Protein AF-A0A2W1K8X0-F1 (afdb_monomer_lite)

Foldseek 3Di:
DVVVVCLVVVLVVLVVVLVVLLVVCLVVLQDDCVVPDPPPVDPCVLLLCLLQSLLVNLLSVLLSCLSVDPDPPCSLVVSVVSLVVQLVSQVVSLVCNCVVDPPHDRDVSSSVSSNNSSVVSSVVCVVCSVVSSCVSVVD

Secondary structure (DSSP, 8-state):
-HHHHHHHHHHHHHHHHHHHHHHHHHHHHHS-HHHHS-----TTHHHHHHHHHHHHHHHHHHHHHHHH----TTHHHHHHHHHHHHHHHHHHHHHHHHHH-SS----HHHHHHHHHHHHHHHHHHHHHHHHHHHHHH--

Structure (mmCIF, N/CA/C/O backbone):
data_AF-A0A2W1K8X0-F1
#
_entry.id   AF-A0A2W1K8X0-F1
#
loop_
_atom_site.group_PDB
_atom_site.id
_atom_site.type_symbol
_atom_site.label_atom_id
_atom_site.label_alt_id
_atom_site.label_comp_id
_atom_site.label_asym_id
_atom_site.label_entity_id
_atom_site.label_seq_id
_atom_site.pdbx_PDB_ins_code
_atom_site.Cartn_x
_atom_site.Cartn_y
_atom_site.Cartn_z
_atom_site.occupancy
_atom_site.B_iso_or_equiv
_atom_site.auth_seq_id
_atom_site.auth_comp_id
_atom_site.auth_asym_id
_atom_site.auth_atom_id
_atom_site.pdbx_PDB_model_num
ATOM 1 N N . MET A 1 1 ? -33.458 -1.224 12.262 1.00 59.50 1 MET A N 1
ATOM 2 C CA . MET A 1 1 ? -33.169 -1.963 11.005 1.00 59.50 1 MET A CA 1
ATOM 3 C C . MET A 1 1 ? -32.086 -1.314 10.139 1.00 59.50 1 MET A C 1
ATOM 5 O O . MET A 1 1 ? -31.170 -2.019 9.744 1.00 59.50 1 MET A O 1
ATOM 9 N N . ARG A 1 2 ? -32.116 0.004 9.877 1.00 61.66 2 ARG A N 1
ATOM 10 C CA . ARG A 1 2 ? -31.120 0.683 9.015 1.00 61.66 2 ARG A CA 1
ATOM 11 C C . ARG A 1 2 ? -29.657 0.564 9.499 1.00 61.66 2 ARG A C 1
ATOM 13 O O . ARG A 1 2 ? -28.781 0.365 8.666 1.00 61.66 2 ARG A O 1
ATOM 20 N N . GLN A 1 3 ? -29.403 0.615 10.814 1.00 63.78 3 GLN A N 1
ATOM 21 C CA . GLN A 1 3 ? -28.064 0.407 11.404 1.00 63.78 3 GLN A CA 1
ATOM 22 C C . GLN A 1 3 ? -27.531 -1.017 11.169 1.00 63.78 3 GLN A C 1
ATOM 24 O O . GLN A 1 3 ? -26.410 -1.200 10.714 1.00 63.78 3 GLN A O 1
ATOM 29 N N . LEU A 1 4 ? -28.370 -2.033 11.409 1.00 62.03 4 LEU A N 1
ATOM 30 C CA . LEU A 1 4 ? -28.029 -3.447 11.196 1.00 62.03 4 LEU A CA 1
ATOM 31 C C . LEU A 1 4 ? -27.647 -3.725 9.738 1.00 62.03 4 LEU A C 1
ATOM 33 O O . LEU A 1 4 ? -26.652 -4.390 9.475 1.00 62.03 4 LEU A O 1
ATOM 37 N N . ILE A 1 5 ? -28.403 -3.163 8.792 1.00 62.12 5 ILE A N 1
ATOM 38 C CA . ILE A 1 5 ? -28.125 -3.281 7.357 1.00 62.12 5 ILE A CA 1
ATOM 39 C C . ILE A 1 5 ? -26.761 -2.651 7.022 1.00 62.12 5 ILE A C 1
ATOM 41 O O . ILE A 1 5 ? -25.938 -3.298 6.379 1.00 62.12 5 ILE A O 1
ATOM 45 N N . LYS A 1 6 ? -26.469 -1.439 7.516 1.00 60.78 6 LYS A N 1
ATOM 46 C CA . LYS A 1 6 ? -25.165 -0.777 7.314 1.00 60.78 6 LYS A CA 1
ATOM 47 C C . LYS A 1 6 ? -23.996 -1.586 7.882 1.00 60.78 6 LYS A C 1
ATOM 49 O O . LYS A 1 6 ? -23.001 -1.769 7.182 1.00 60.78 6 LYS A O 1
ATOM 54 N N . ASN A 1 7 ? -24.147 -2.126 9.088 1.00 66.69 7 ASN A N 1
ATOM 55 C CA . ASN A 1 7 ? -23.091 -2.882 9.768 1.00 66.69 7 ASN A CA 1
ATOM 56 C C . ASN A 1 7 ? -22.806 -4.233 9.096 1.00 66.69 7 ASN A C 1
ATOM 58 O O . ASN A 1 7 ? -21.695 -4.743 9.193 1.00 66.69 7 ASN A O 1
ATOM 62 N N . LEU A 1 8 ? -23.775 -4.788 8.362 1.00 65.00 8 LEU A N 1
ATOM 63 C CA . LEU A 1 8 ? -23.601 -6.006 7.565 1.00 65.00 8 LEU A CA 1
ATOM 64 C C . LEU A 1 8 ? -23.067 -5.738 6.149 1.00 65.00 8 LEU A C 1
ATOM 66 O O . LEU A 1 8 ? -22.398 -6.598 5.574 1.00 65.00 8 LEU A O 1
ATOM 70 N N . LEU A 1 9 ? -23.364 -4.570 5.571 1.00 71.19 9 LEU A N 1
ATOM 71 C CA . LEU A 1 9 ? -22.942 -4.197 4.217 1.00 71.19 9 LEU A CA 1
ATOM 72 C C . LEU A 1 9 ? -21.528 -3.619 4.177 1.00 71.19 9 LEU A C 1
ATOM 74 O O . LEU A 1 9 ? -20.755 -4.016 3.313 1.00 71.19 9 LEU A O 1
ATOM 78 N N . ALA A 1 10 ? -21.159 -2.740 5.112 1.00 74.81 10 ALA A N 1
ATOM 79 C CA . ALA A 1 10 ? -19.853 -2.077 5.101 1.00 74.81 10 ALA A CA 1
ATOM 80 C C . ALA A 1 10 ? -18.651 -3.050 5.052 1.00 74.81 10 ALA A C 1
ATOM 82 O O . ALA A 1 10 ? -17.763 -2.837 4.221 1.00 74.81 10 ALA A O 1
ATOM 83 N N . PRO A 1 11 ? -18.620 -4.152 5.831 1.00 79.69 11 PRO A N 1
ATOM 84 C CA . PRO A 1 11 ? -17.520 -5.109 5.754 1.00 79.69 11 PRO A CA 1
ATOM 85 C C . PRO A 1 11 ? -17.447 -5.842 4.406 1.00 79.69 11 PRO A C 1
ATOM 87 O O . PRO A 1 11 ? -16.352 -6.093 3.900 1.00 79.69 11 PRO A O 1
ATOM 90 N N . LYS A 1 12 ? -18.603 -6.144 3.794 1.00 84.44 12 LYS A N 1
ATOM 91 C CA . LYS A 1 12 ? -18.682 -6.774 2.466 1.00 84.44 12 LYS A CA 1
ATOM 92 C C . LYS A 1 12 ? -18.227 -5.818 1.368 1.00 84.44 12 LYS A C 1
ATOM 94 O O . LYS A 1 12 ? -17.443 -6.210 0.511 1.00 84.44 12 LYS A O 1
ATOM 99 N N . THR A 1 13 ? -18.672 -4.564 1.413 1.00 87.81 13 THR A N 1
ATOM 100 C CA . THR A 1 13 ? -18.294 -3.536 0.436 1.00 87.81 13 THR A CA 1
ATOM 101 C C . THR A 1 13 ? -16.788 -3.297 0.441 1.00 87.81 13 THR A C 1
ATOM 103 O O . THR A 1 13 ? -16.175 -3.252 -0.620 1.00 87.81 13 THR A O 1
ATOM 106 N N . ILE A 1 14 ? -16.170 -3.191 1.620 1.00 89.38 14 ILE A N 1
ATOM 107 C CA . ILE A 1 14 ? -14.727 -2.940 1.731 1.00 89.38 14 ILE A CA 1
ATOM 108 C C . ILE A 1 14 ? -13.910 -4.143 1.246 1.00 89.38 14 ILE A C 1
ATOM 110 O O . ILE A 1 14 ? -12.905 -3.949 0.568 1.00 89.38 14 ILE A O 1
ATOM 114 N N . LEU A 1 15 ? -14.368 -5.373 1.507 1.00 92.75 15 LEU A N 1
ATOM 115 C CA . LEU A 1 15 ? -13.735 -6.569 0.950 1.00 92.75 15 LEU A CA 1
ATOM 116 C C . LEU A 1 15 ? -13.790 -6.578 -0.586 1.00 92.75 15 LEU A C 1
ATOM 118 O O . LEU A 1 15 ? -12.778 -6.842 -1.231 1.00 92.75 15 LEU A O 1
ATOM 122 N N . VAL A 1 16 ? -14.948 -6.261 -1.176 1.00 94.56 16 VAL A N 1
ATOM 123 C CA . VAL A 1 16 ? -15.086 -6.151 -2.638 1.00 94.56 16 VAL A CA 1
ATOM 124 C C . VAL A 1 16 ? -14.145 -5.077 -3.180 1.00 94.56 16 VAL A C 1
ATOM 126 O O . VAL A 1 16 ? -13.429 -5.336 -4.143 1.00 94.56 16 VAL A O 1
ATOM 129 N N . LEU A 1 17 ? -14.073 -3.913 -2.529 1.00 95.12 17 LEU A N 1
ATOM 130 C CA . LEU A 1 17 ? -13.137 -2.853 -2.905 1.00 95.12 17 LEU A CA 1
ATOM 131 C C . LEU A 1 17 ? -11.683 -3.338 -2.867 1.00 95.12 17 LEU A C 1
ATOM 133 O O . LEU A 1 17 ? -10.973 -3.147 -3.848 1.00 95.12 17 LEU A O 1
ATOM 137 N N . ALA A 1 18 ? -11.253 -4.023 -1.804 1.00 96.12 18 ALA A N 1
ATOM 138 C CA . ALA A 1 18 ? -9.895 -4.558 -1.702 1.00 96.12 18 ALA A CA 1
ATOM 139 C C . ALA A 1 18 ? -9.569 -5.532 -2.848 1.00 96.12 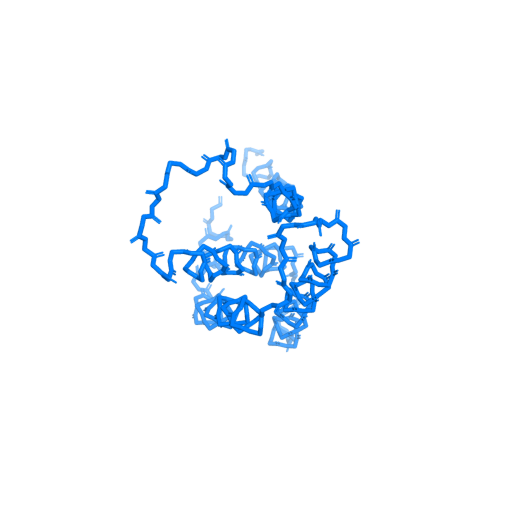18 ALA A C 1
ATOM 141 O O . ALA A 1 18 ? -8.532 -5.392 -3.492 1.00 96.12 18 ALA A O 1
ATOM 142 N N . ILE A 1 19 ? -10.482 -6.458 -3.162 1.00 97.25 19 ILE A N 1
ATOM 143 C CA . ILE A 1 19 ? -10.312 -7.421 -4.260 1.00 97.25 19 ILE A CA 1
ATOM 144 C C . ILE A 1 19 ? -10.245 -6.702 -5.611 1.00 97.25 19 ILE A C 1
ATOM 146 O O . ILE A 1 19 ? -9.333 -6.949 -6.398 1.00 97.25 19 ILE A O 1
ATOM 150 N N . THR A 1 20 ? -11.187 -5.794 -5.881 1.00 97.38 20 THR A N 1
ATOM 151 C CA . THR A 1 20 ? -11.202 -5.031 -7.141 1.00 97.38 20 THR A CA 1
ATOM 152 C C . THR A 1 20 ? -9.946 -4.181 -7.303 1.00 97.38 20 THR A C 1
ATOM 154 O O . THR A 1 20 ? -9.406 -4.106 -8.401 1.00 97.38 20 THR A O 1
ATOM 157 N N . TYR A 1 21 ? -9.430 -3.611 -6.214 1.00 97.75 21 TYR A N 1
ATOM 158 C CA . TYR A 1 21 ? -8.195 -2.839 -6.217 1.00 97.75 21 TYR A CA 1
ATOM 159 C C . TYR A 1 21 ? -6.972 -3.718 -6.506 1.00 97.75 21 TYR A C 1
ATOM 161 O O . TYR A 1 21 ? -6.129 -3.347 -7.318 1.00 97.75 21 TYR A O 1
ATOM 169 N N . SER A 1 22 ? -6.895 -4.915 -5.912 1.00 97.88 22 SER A N 1
ATOM 170 C CA . SER A 1 22 ? -5.841 -5.887 -6.231 1.00 97.88 22 SER A CA 1
ATOM 171 C C . SER A 1 22 ? -5.866 -6.286 -7.708 1.00 97.88 22 SER A C 1
ATOM 173 O O . SER A 1 22 ? -4.822 -6.288 -8.354 1.00 97.88 22 SER A O 1
ATOM 175 N N . LEU A 1 23 ? -7.049 -6.561 -8.268 1.00 97.69 23 LEU A N 1
ATOM 176 C CA . LEU A 1 23 ? -7.202 -6.872 -9.694 1.00 97.69 23 LEU A CA 1
ATOM 177 C C . LEU A 1 23 ? -6.814 -5.687 -10.586 1.00 97.69 23 LEU A C 1
ATOM 179 O O . LEU A 1 23 ? -6.136 -5.877 -11.593 1.00 97.69 23 LEU A O 1
ATOM 183 N N . ALA A 1 24 ? -7.203 -4.469 -10.202 1.00 96.25 24 ALA A N 1
ATOM 184 C CA . ALA A 1 24 ? -6.826 -3.258 -10.919 1.00 96.25 24 ALA A CA 1
ATOM 185 C C . ALA A 1 24 ? -5.304 -3.076 -10.952 1.00 96.25 24 ALA A C 1
ATOM 187 O O . ALA A 1 24 ? -4.773 -2.764 -12.013 1.00 96.25 24 ALA A O 1
ATOM 188 N N . ILE A 1 25 ? -4.596 -3.335 -9.844 1.00 96.50 25 ILE A N 1
ATOM 189 C CA . ILE A 1 25 ? -3.126 -3.313 -9.826 1.00 96.50 25 ILE A CA 1
ATOM 190 C C . ILE A 1 25 ? -2.558 -4.326 -10.820 1.00 96.50 25 ILE A C 1
ATOM 192 O O . ILE A 1 25 ? -1.726 -3.942 -11.629 1.00 96.50 25 ILE A O 1
ATOM 196 N N . VAL A 1 26 ? -3.030 -5.579 -10.828 1.00 96.12 26 VAL A N 1
ATOM 197 C CA . VAL A 1 26 ? -2.536 -6.587 -11.789 1.00 96.12 26 VAL A CA 1
ATOM 198 C C . VAL A 1 26 ? -2.685 -6.097 -13.228 1.00 96.12 26 VAL A C 1
ATOM 200 O O . VAL A 1 26 ? -1.728 -6.141 -13.998 1.00 96.12 26 VAL A O 1
ATOM 203 N N . VAL A 1 27 ? -3.876 -5.611 -13.590 1.00 94.12 27 VAL A N 1
ATOM 204 C CA . VAL A 1 27 ? -4.151 -5.131 -14.949 1.00 94.12 27 VAL A CA 1
ATOM 205 C C . VAL A 1 27 ? -3.265 -3.931 -15.283 1.00 94.12 27 VAL A C 1
ATOM 207 O O . VAL A 1 27 ? -2.564 -3.957 -16.289 1.00 94.12 27 VAL A O 1
ATOM 210 N N . LEU A 1 28 ? -3.250 -2.900 -14.437 1.00 91.88 28 LEU A N 1
ATOM 211 C CA . LEU A 1 28 ? -2.499 -1.667 -14.689 1.00 91.88 28 LEU A CA 1
ATOM 212 C C . LEU A 1 28 ? -0.983 -1.895 -14.730 1.00 91.88 28 LEU A C 1
ATOM 214 O O . LEU A 1 28 ? -0.299 -1.257 -15.525 1.00 91.88 28 LEU A O 1
ATOM 218 N N . SER A 1 29 ? -0.463 -2.823 -13.927 1.00 90.69 29 SER A N 1
ATOM 219 C CA . SER A 1 29 ? 0.950 -3.202 -13.937 1.00 90.69 29 SER A CA 1
ATOM 220 C C . SER A 1 29 ? 1.355 -3.916 -15.229 1.00 90.69 29 SER A C 1
ATOM 222 O O . SER A 1 29 ? 2.485 -3.748 -15.688 1.00 90.69 29 SER A O 1
ATOM 224 N N . LEU A 1 30 ? 0.454 -4.694 -15.836 1.00 90.81 30 LEU A N 1
ATOM 225 C CA . LEU A 1 30 ? 0.754 -5.456 -17.048 1.00 90.81 30 LEU A CA 1
ATOM 226 C C . LEU A 1 30 ? 0.537 -4.664 -18.338 1.00 90.81 30 LEU A C 1
ATOM 228 O O . LEU A 1 30 ? 1.169 -4.998 -19.334 1.00 90.81 30 LEU A O 1
ATOM 232 N N . VAL A 1 31 ? -0.307 -3.629 -18.362 1.00 88.94 31 VAL A N 1
ATOM 233 C CA . VAL A 1 31 ? -0.526 -2.838 -19.587 1.00 88.94 31 VAL A CA 1
ATOM 234 C C . VAL A 1 31 ? 0.687 -1.960 -19.917 1.00 88.94 31 VAL A C 1
ATOM 236 O O . VAL A 1 31 ? 1.444 -1.533 -19.045 1.00 88.94 31 VAL A O 1
ATOM 239 N N . ASN A 1 32 ? 0.893 -1.694 -21.210 1.00 82.00 32 ASN A N 1
ATOM 240 C CA . ASN A 1 32 ? 1.980 -0.855 -21.687 1.00 82.00 32 ASN A CA 1
ATOM 241 C C . ASN A 1 32 ? 1.767 0.611 -21.261 1.00 82.00 32 ASN A C 1
ATOM 243 O O . ASN A 1 32 ? 0.811 1.245 -21.722 1.00 82.00 32 ASN A O 1
ATOM 247 N N . PRO A 1 33 ? 2.662 1.188 -20.438 1.00 70.62 33 PRO A N 1
ATOM 248 C CA . PRO A 1 33 ? 2.510 2.560 -19.962 1.00 70.62 33 PRO A CA 1
ATOM 249 C C . PRO A 1 33 ? 2.528 3.588 -21.103 1.00 70.62 33 PRO A C 1
ATOM 251 O O . PRO A 1 33 ? 1.838 4.601 -21.004 1.00 70.62 33 PRO A O 1
ATOM 254 N N . ASN A 1 34 ? 3.197 3.298 -22.229 1.00 68.50 34 ASN A N 1
ATOM 255 C CA . ASN A 1 34 ? 3.234 4.186 -23.400 1.00 68.50 34 ASN A CA 1
ATOM 256 C C . ASN A 1 34 ? 1.869 4.349 -24.090 1.00 68.50 34 ASN A C 1
ATOM 258 O O . ASN A 1 34 ? 1.707 5.256 -24.902 1.00 68.50 34 ASN A O 1
ATOM 262 N N . GLN A 1 35 ? 0.901 3.474 -23.802 1.00 67.62 35 GLN A N 1
ATOM 263 C CA . GLN A 1 35 ? -0.456 3.552 -24.353 1.00 67.62 35 GLN A CA 1
ATOM 264 C C . GLN A 1 35 ? -1.436 4.293 -23.433 1.00 67.62 35 GLN A C 1
ATOM 266 O O . GLN A 1 35 ? -2.502 4.694 -23.892 1.00 67.62 35 GLN A O 1
ATOM 271 N N . ILE A 1 36 ? -1.099 4.467 -22.151 1.00 63.69 36 ILE A N 1
ATOM 272 C CA . ILE A 1 36 ? -2.019 4.994 -21.128 1.00 63.69 36 ILE A CA 1
ATOM 273 C C . ILE A 1 36 ? -1.564 6.360 -20.607 1.00 63.69 36 ILE A C 1
ATOM 275 O O . ILE A 1 36 ? -2.391 7.230 -20.336 1.00 63.69 36 ILE A O 1
ATOM 279 N N . VAL A 1 37 ? -0.258 6.559 -20.436 1.00 55.94 37 VAL A N 1
ATOM 280 C CA . VAL A 1 37 ? 0.280 7.715 -19.722 1.00 55.94 37 VAL A CA 1
ATOM 281 C C . VAL A 1 37 ? 0.713 8.765 -20.744 1.00 55.94 37 VAL A C 1
ATOM 283 O O . VAL A 1 37 ? 1.679 8.566 -21.478 1.00 55.94 37 VAL A O 1
ATOM 286 N N . LEU A 1 38 ? 0.001 9.902 -20.789 1.00 52.62 38 LEU A N 1
ATOM 287 C CA . LEU A 1 38 ? 0.535 11.170 -21.311 1.00 52.62 38 LEU A CA 1
ATOM 288 C C . LEU A 1 38 ? 1.946 11.306 -20.747 1.00 52.62 38 LEU A C 1
ATOM 290 O O . LEU A 1 38 ? 2.043 11.378 -19.527 1.00 52.62 38 LEU A O 1
ATOM 294 N N . LYS A 1 39 ? 2.989 11.261 -21.594 1.00 51.41 39 LYS A N 1
ATOM 295 C CA . LYS A 1 39 ? 4.412 11.258 -21.203 1.00 51.41 39 LYS A CA 1
ATOM 296 C C . LYS A 1 39 ? 4.669 12.259 -20.072 1.00 51.41 39 LYS A C 1
ATOM 298 O O . LYS A 1 39 ? 4.955 13.427 -20.309 1.00 51.41 39 LYS A O 1
ATOM 303 N N . LEU A 1 40 ? 4.541 11.799 -18.834 1.00 54.00 40 LEU A N 1
ATOM 304 C CA . LEU A 1 40 ? 4.968 12.527 -17.661 1.00 54.00 40 LEU A CA 1
ATOM 305 C C . LEU A 1 40 ? 6.469 12.308 -17.658 1.00 54.00 40 LEU A C 1
ATOM 307 O O . LEU A 1 40 ? 6.939 11.241 -17.274 1.00 54.00 40 LEU A O 1
ATOM 311 N N . GLU A 1 41 ? 7.210 13.286 -18.173 1.00 53.31 41 GLU A N 1
ATOM 312 C CA . GLU A 1 41 ? 8.676 13.294 -18.234 1.00 53.31 41 GLU A CA 1
ATOM 313 C C . GLU A 1 41 ? 9.294 13.463 -16.831 1.00 53.31 41 GLU A C 1
ATOM 315 O O . GLU A 1 41 ? 10.130 14.325 -16.582 1.00 53.31 41 GLU A O 1
ATOM 320 N N . PHE A 1 42 ? 8.850 12.654 -15.870 1.00 57.09 42 PHE A N 1
ATOM 321 C CA . PHE A 1 42 ? 9.382 12.595 -14.518 1.00 57.09 42 PHE A CA 1
ATOM 322 C C . PHE A 1 42 ? 10.047 11.238 -14.311 1.00 57.09 42 PHE A C 1
ATOM 324 O O . PHE A 1 42 ? 9.367 10.223 -14.177 1.00 57.09 42 PHE A O 1
ATOM 331 N N . ASN A 1 43 ? 11.377 11.237 -14.184 1.00 64.94 43 ASN A N 1
ATOM 332 C CA . ASN A 1 43 ? 12.194 10.034 -13.951 1.00 64.94 43 ASN A CA 1
ATOM 333 C C . ASN A 1 43 ? 11.799 9.208 -12.706 1.00 64.94 43 ASN A C 1
ATOM 335 O O . ASN A 1 43 ? 12.257 8.082 -12.559 1.00 64.94 43 ASN A O 1
ATOM 339 N N . TYR A 1 44 ? 10.950 9.735 -11.815 1.00 77.38 44 TYR A N 1
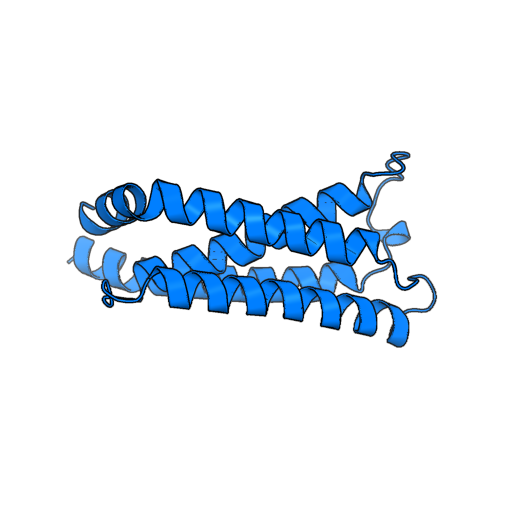ATOM 340 C CA . TYR A 1 44 ? 10.521 9.071 -10.575 1.00 77.38 44 TYR A CA 1
ATOM 341 C C . TYR A 1 44 ? 9.003 8.863 -10.467 1.00 77.38 44 TYR A C 1
ATOM 343 O O . TYR A 1 44 ? 8.530 8.356 -9.449 1.00 77.38 44 TYR A O 1
ATOM 351 N N . ALA A 1 45 ? 8.223 9.256 -11.482 1.00 83.50 45 ALA A N 1
ATOM 352 C CA . ALA A 1 45 ? 6.762 9.166 -11.424 1.00 83.50 45 ALA A CA 1
ATOM 353 C C . ALA A 1 45 ? 6.276 7.714 -11.289 1.00 83.50 45 ALA A C 1
ATOM 355 O O . ALA A 1 45 ? 5.385 7.445 -10.490 1.00 83.50 45 ALA A O 1
ATOM 356 N N . ASP A 1 46 ? 6.908 6.781 -12.004 1.00 84.88 46 ASP A N 1
ATOM 357 C CA . ASP A 1 46 ? 6.610 5.346 -11.927 1.00 84.88 46 ASP A CA 1
ATOM 358 C C . ASP A 1 46 ? 6.793 4.819 -10.490 1.00 84.88 46 ASP A C 1
ATOM 360 O O . ASP A 1 46 ? 5.870 4.252 -9.910 1.00 84.88 46 ASP A O 1
ATOM 364 N N . LYS A 1 47 ? 7.906 5.168 -9.827 1.00 90.62 47 LYS A N 1
ATOM 365 C CA . LYS A 1 47 ? 8.168 4.769 -8.430 1.00 90.62 47 LYS A CA 1
ATOM 366 C C . LYS A 1 47 ? 7.144 5.339 -7.452 1.00 90.62 47 LYS A C 1
ATOM 368 O O . LYS A 1 47 ? 6.748 4.670 -6.499 1.00 90.62 47 LYS A O 1
ATOM 373 N N . LEU A 1 48 ? 6.691 6.572 -7.680 1.00 92.38 48 LEU A N 1
ATOM 374 C CA . LEU A 1 48 ? 5.638 7.175 -6.865 1.00 92.38 48 LEU A CA 1
ATOM 375 C C . LEU A 1 48 ? 4.294 6.457 -7.061 1.00 92.38 48 LEU A C 1
ATOM 377 O O . LEU A 1 48 ? 3.581 6.239 -6.081 1.00 92.38 48 LEU A O 1
ATOM 381 N N . LEU A 1 49 ? 3.962 6.053 -8.292 1.00 92.44 49 LEU A N 1
ATOM 382 C CA . LEU A 1 49 ? 2.762 5.260 -8.574 1.00 92.44 49 LEU A CA 1
ATOM 383 C C . LEU A 1 49 ? 2.815 3.906 -7.863 1.00 92.44 49 LEU A C 1
ATOM 385 O O . LEU A 1 49 ? 1.839 3.537 -7.215 1.00 92.44 49 LEU A O 1
ATOM 389 N N . HIS A 1 50 ? 3.958 3.218 -7.904 1.00 95.00 50 HIS A N 1
ATOM 390 C CA . HIS A 1 50 ? 4.199 1.981 -7.159 1.00 95.00 50 HIS A CA 1
ATOM 391 C C . HIS A 1 50 ? 4.007 2.177 -5.644 1.00 95.00 50 HIS A C 1
ATOM 393 O O . HIS A 1 50 ? 3.240 1.454 -5.002 1.00 95.00 50 HIS A O 1
ATOM 399 N N . LEU A 1 51 ? 4.602 3.225 -5.068 1.00 97.12 51 LEU A N 1
ATOM 400 C CA . LEU A 1 51 ? 4.431 3.555 -3.651 1.00 97.12 51 LEU A CA 1
ATOM 401 C C . LEU A 1 51 ? 2.958 3.793 -3.285 1.00 97.12 51 LEU A C 1
ATOM 403 O O . LEU A 1 51 ? 2.467 3.227 -2.306 1.00 97.12 51 LEU A O 1
ATOM 407 N N . ILE A 1 52 ? 2.240 4.609 -4.063 1.00 96.81 52 ILE A N 1
ATOM 408 C CA . ILE A 1 52 ? 0.828 4.934 -3.810 1.00 96.81 52 ILE A CA 1
ATOM 409 C C . ILE A 1 52 ? -0.057 3.694 -3.978 1.00 96.81 52 ILE A C 1
ATOM 411 O O . ILE A 1 52 ? -0.938 3.460 -3.148 1.00 96.81 52 ILE A O 1
ATOM 415 N N . ALA A 1 53 ? 0.188 2.887 -5.012 1.00 96.94 53 ALA A N 1
ATOM 416 C CA . ALA A 1 53 ? -0.565 1.670 -5.285 1.00 96.94 53 ALA A CA 1
ATOM 417 C C . ALA A 1 53 ? -0.453 0.678 -4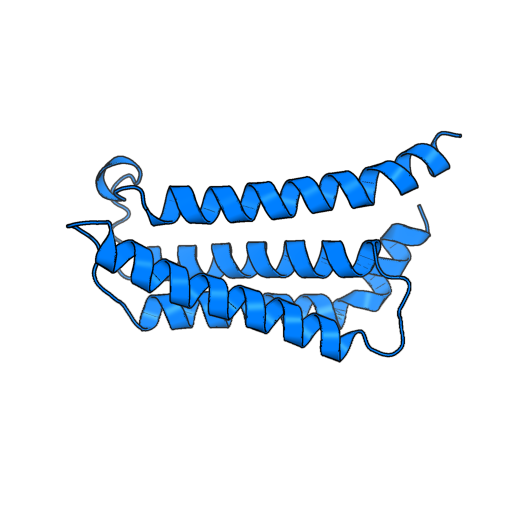.121 1.00 96.94 53 ALA A C 1
ATOM 419 O O . ALA A 1 53 ? -1.466 0.196 -3.613 1.00 96.94 53 ALA A O 1
ATOM 420 N N . TYR A 1 54 ? 0.758 0.418 -3.627 1.00 98.19 54 TYR A N 1
ATOM 421 C CA . TYR A 1 54 ? 0.953 -0.537 -2.533 1.00 98.19 54 TYR A CA 1
ATOM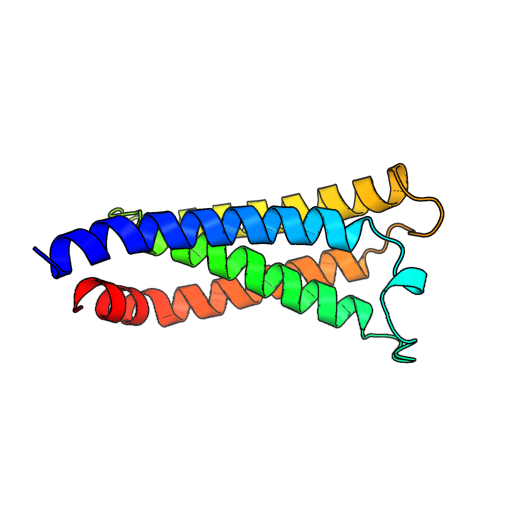 422 C C . TYR A 1 54 ? 0.587 0.029 -1.163 1.00 98.19 54 TYR A C 1
ATOM 424 O O . TYR A 1 54 ? 0.149 -0.729 -0.293 1.00 98.19 54 TYR A O 1
ATOM 432 N N . PHE A 1 55 ? 0.672 1.350 -0.977 1.00 98.62 55 PHE A N 1
ATOM 433 C CA . PHE A 1 55 ? 0.059 2.011 0.170 1.00 98.62 55 PHE A CA 1
ATOM 434 C C . PHE A 1 55 ? -1.453 1.766 0.185 1.00 98.62 55 PHE A C 1
ATOM 436 O O . PHE A 1 55 ? -1.975 1.247 1.169 1.00 98.62 55 PHE A O 1
ATOM 443 N N . GLY A 1 56 ? -2.153 2.063 -0.915 1.00 98.00 56 GLY A N 1
ATOM 444 C CA . GLY A 1 56 ? -3.597 1.859 -1.035 1.00 98.00 56 GLY A CA 1
ATOM 445 C C . GLY A 1 56 ? -4.007 0.394 -0.875 1.00 98.00 56 GLY A C 1
ATOM 446 O O . GLY A 1 56 ? -4.924 0.092 -0.109 1.00 98.00 56 GLY A O 1
ATOM 447 N N . LEU A 1 57 ? -3.286 -0.521 -1.528 1.00 98.38 57 LEU A N 1
ATOM 448 C CA . LEU A 1 57 ? -3.523 -1.963 -1.455 1.00 98.38 57 LEU A CA 1
ATOM 449 C C . LEU A 1 57 ? -3.452 -2.457 -0.012 1.00 98.38 57 LEU A C 1
ATOM 451 O O . LEU A 1 57 ? -4.410 -3.047 0.494 1.00 98.38 57 LEU A O 1
ATOM 455 N N . ASN A 1 58 ? -2.325 -2.205 0.659 1.00 98.44 58 ASN A N 1
ATOM 456 C CA . ASN A 1 58 ? -2.123 -2.704 2.010 1.00 98.44 58 ASN A CA 1
ATOM 457 C C . ASN A 1 58 ? -3.097 -2.030 2.989 1.00 98.44 58 ASN A C 1
ATOM 459 O O . ASN A 1 58 ? -3.663 -2.694 3.855 1.00 98.44 58 ASN A O 1
ATOM 463 N N . LEU A 1 59 ? -3.377 -0.732 2.810 1.00 97.56 59 LEU A N 1
ATOM 464 C CA . LEU A 1 59 ? -4.357 0.001 3.611 1.00 97.56 59 LEU A CA 1
ATOM 465 C C . LEU A 1 59 ? -5.750 -0.642 3.533 1.00 97.56 59 LEU A C 1
ATOM 467 O O . LEU A 1 59 ? -6.359 -0.909 4.571 1.00 97.56 59 LEU A O 1
ATOM 471 N N . LEU A 1 60 ? -6.242 -0.941 2.326 1.00 96.44 60 LEU A N 1
ATOM 472 C CA . LEU A 1 60 ? -7.552 -1.567 2.122 1.00 96.44 60 LEU A CA 1
ATOM 473 C C . LEU A 1 60 ? -7.639 -2.941 2.791 1.00 96.44 60 LEU A C 1
ATOM 475 O O . LEU A 1 60 ? -8.626 -3.233 3.473 1.00 96.44 60 LEU A O 1
ATOM 479 N N . TRP A 1 61 ? -6.606 -3.773 2.660 1.00 97.50 61 TRP A N 1
ATOM 480 C CA . TRP A 1 61 ? -6.575 -5.089 3.300 1.00 97.50 61 TRP A CA 1
ATOM 481 C C . TRP A 1 61 ? -6.510 -5.003 4.830 1.00 97.50 61 TRP A C 1
ATOM 483 O O . TRP A 1 61 ? -7.221 -5.738 5.523 1.00 97.50 61 TRP A O 1
ATOM 493 N N . LEU A 1 62 ? -5.736 -4.063 5.379 1.00 95.50 62 LEU A N 1
ATOM 494 C CA . LEU A 1 62 ? -5.674 -3.821 6.822 1.00 95.50 62 LEU A CA 1
ATOM 495 C C . LEU A 1 62 ? -7.016 -3.328 7.379 1.00 95.50 62 LEU A C 1
ATOM 497 O O . LEU A 1 62 ? -7.450 -3.807 8.429 1.00 95.50 62 LEU A O 1
ATOM 501 N N . ILE A 1 63 ? -7.707 -2.421 6.677 1.00 92.62 63 ILE A N 1
ATOM 502 C CA . ILE A 1 63 ? -9.056 -1.962 7.049 1.00 92.62 63 ILE A CA 1
ATOM 503 C C . ILE A 1 63 ? -10.050 -3.128 6.977 1.00 92.62 63 ILE A C 1
ATOM 505 O O . ILE A 1 63 ? -10.813 -3.341 7.920 1.00 92.62 63 ILE A O 1
ATOM 509 N N . THR A 1 64 ? -10.003 -3.922 5.904 1.00 92.19 64 THR A N 1
ATOM 510 C CA . THR A 1 64 ? -10.852 -5.112 5.729 1.00 92.19 64 THR A CA 1
ATOM 511 C C . THR A 1 64 ? -10.720 -6.059 6.918 1.00 92.19 64 THR A C 1
ATOM 513 O O . THR A 1 64 ? -11.723 -6.500 7.483 1.00 92.19 64 THR A O 1
ATOM 516 N N . PHE A 1 65 ? -9.488 -6.342 7.348 1.00 92.06 65 PHE A N 1
ATOM 517 C CA . PHE A 1 65 ? -9.242 -7.163 8.529 1.00 92.06 65 PHE A CA 1
ATOM 518 C C . PHE A 1 65 ? -9.746 -6.495 9.813 1.00 92.06 65 PHE A C 1
ATOM 520 O O . PHE A 1 65 ? -10.363 -7.152 10.652 1.00 92.06 65 PHE A O 1
ATOM 527 N N . LEU A 1 66 ? -9.501 -5.194 9.987 1.00 89.75 66 LEU A N 1
ATOM 528 C CA . LEU A 1 66 ? -9.878 -4.462 11.195 1.00 89.75 66 LEU A CA 1
ATOM 529 C C . LEU A 1 66 ? -11.393 -4.483 11.440 1.00 89.75 66 LEU A C 1
ATOM 531 O O . LEU A 1 66 ? -11.818 -4.584 12.591 1.00 89.75 66 LEU A O 1
ATOM 535 N N . ILE A 1 67 ? -12.186 -4.417 10.371 1.00 85.75 67 ILE A N 1
ATOM 536 C CA . ILE A 1 67 ? -13.651 -4.413 10.428 1.00 85.75 67 ILE A CA 1
ATOM 537 C C . ILE A 1 67 ? -14.204 -5.823 10.631 1.00 85.75 67 ILE A C 1
ATOM 539 O O . ILE A 1 67 ? -15.101 -6.017 11.445 1.00 85.75 67 ILE A O 1
ATOM 543 N N . ASN A 1 68 ? -13.663 -6.813 9.917 1.00 82.00 68 ASN A N 1
ATOM 544 C CA . ASN A 1 68 ? -14.176 -8.184 9.957 1.00 82.00 68 ASN A CA 1
ATOM 545 C C . ASN A 1 68 ? -13.697 -8.986 11.176 1.00 82.00 68 ASN A C 1
ATOM 547 O O . ASN A 1 68 ? -14.312 -9.985 11.544 1.00 82.00 68 ASN A O 1
ATOM 551 N N . SER A 1 69 ? -12.592 -8.582 11.808 1.00 79.00 69 SER A N 1
ATOM 552 C CA . SER A 1 69 ? -11.994 -9.327 12.913 1.00 79.00 69 SER A CA 1
ATOM 553 C C . SER A 1 69 ? -12.375 -8.758 14.278 1.00 79.00 69 SER A C 1
ATOM 555 O O . SER A 1 69 ? -11.993 -7.640 14.649 1.00 79.00 69 SER A O 1
ATOM 557 N N . ASN A 1 70 ? -13.024 -9.596 15.091 1.00 71.94 70 ASN A N 1
ATOM 558 C CA . ASN A 1 70 ? -13.219 -9.364 16.527 1.00 71.94 70 ASN A CA 1
ATOM 559 C C . ASN A 1 70 ? -11.952 -9.651 17.355 1.00 71.94 70 ASN A C 1
ATOM 561 O O . ASN A 1 70 ? -11.924 -9.409 18.564 1.00 71.94 70 ASN A O 1
ATOM 565 N N . ASN A 1 71 ? -10.891 -10.171 16.732 1.00 69.06 71 ASN A N 1
ATOM 566 C CA . ASN A 1 71 ? -9.738 -10.702 17.443 1.00 69.06 71 ASN A CA 1
ATOM 567 C C . ASN A 1 71 ? -8.738 -9.595 17.821 1.00 69.06 71 ASN A C 1
ATOM 569 O O . ASN A 1 71 ? -7.880 -9.196 17.033 1.00 69.06 71 ASN A O 1
ATOM 573 N N . ARG A 1 72 ? -8.852 -9.090 19.056 1.00 68.56 72 ARG A N 1
ATOM 574 C CA . ARG A 1 72 ? -8.050 -7.956 19.554 1.00 68.56 72 ARG A CA 1
ATOM 575 C C . ARG A 1 72 ? -6.629 -8.333 19.977 1.00 68.56 72 ARG A C 1
ATOM 577 O O . ARG A 1 72 ? -5.738 -7.492 19.913 1.00 68.56 72 ARG A O 1
ATOM 584 N N . LYS A 1 73 ? -6.404 -9.582 20.400 1.00 74.50 73 LYS A N 1
ATOM 585 C CA . LYS A 1 73 ? -5.150 -9.992 21.059 1.00 74.50 73 LYS A CA 1
ATOM 586 C C . LYS A 1 73 ? -3.958 -10.123 20.104 1.00 74.50 73 LYS A C 1
ATOM 588 O O . LYS A 1 73 ? -2.826 -9.963 20.535 1.00 74.50 73 LYS A O 1
ATOM 593 N N . ASN A 1 74 ? -4.203 -10.352 18.812 1.00 85.69 74 ASN A N 1
ATOM 594 C CA . ASN A 1 74 ? -3.152 -10.662 17.831 1.00 85.69 74 ASN A CA 1
ATOM 595 C C . ASN A 1 74 ? -3.074 -9.665 16.663 1.00 85.69 74 ASN A C 1
ATOM 597 O O . ASN A 1 74 ? -2.507 -9.986 15.622 1.00 85.69 74 ASN A O 1
ATOM 601 N N . ILE A 1 75 ? -3.626 -8.456 16.818 1.00 89.75 75 ILE A N 1
ATOM 602 C CA . ILE A 1 75 ? -3.757 -7.481 15.721 1.00 89.75 75 ILE A CA 1
ATOM 603 C C . ILE A 1 75 ? -2.429 -7.174 15.014 1.00 89.75 75 ILE A C 1
ATOM 605 O O . ILE A 1 75 ? -2.392 -7.129 13.790 1.00 89.75 75 ILE A O 1
ATOM 609 N N . PHE A 1 76 ? -1.334 -7.051 15.768 1.00 92.50 76 PHE A N 1
ATOM 610 C CA . PHE A 1 76 ? -0.006 -6.795 15.211 1.00 92.50 76 PHE A CA 1
ATOM 611 C C . PHE A 1 76 ? 0.467 -7.931 14.294 1.00 92.50 76 PHE A C 1
ATOM 613 O O . PHE A 1 76 ? 0.929 -7.672 13.189 1.00 92.50 76 PHE A O 1
ATOM 620 N N . LYS A 1 77 ? 0.292 -9.194 14.715 1.00 93.06 77 LYS A N 1
ATOM 621 C CA . LYS A 1 77 ? 0.690 -10.370 13.922 1.00 93.06 77 LYS A CA 1
ATOM 622 C C . LYS A 1 77 ? -0.075 -10.438 12.602 1.00 93.06 77 LYS A C 1
ATOM 624 O O . LYS A 1 77 ? 0.519 -10.716 11.568 1.00 93.06 77 LYS A O 1
ATOM 629 N N . TYR A 1 78 ? -1.374 -10.142 12.630 1.00 93.56 78 TYR A N 1
ATOM 630 C CA . TYR A 1 78 ? -2.187 -10.100 11.414 1.00 93.56 78 TYR A CA 1
ATOM 631 C C . TYR A 1 78 ? -1.803 -8.945 10.496 1.00 93.56 78 TYR A C 1
ATOM 633 O O . TYR A 1 78 ? -1.688 -9.143 9.293 1.00 93.56 78 TYR A O 1
ATOM 641 N N . PHE A 1 79 ? -1.561 -7.756 11.049 1.00 95.69 79 PHE A N 1
ATOM 642 C CA . PHE A 1 79 ? -1.107 -6.615 10.258 1.00 95.69 79 PHE A CA 1
ATOM 643 C C . PHE A 1 79 ? 0.235 -6.905 9.578 1.00 95.69 79 PHE A C 1
ATOM 645 O O . PHE A 1 79 ? 0.415 -6.579 8.405 1.00 95.69 79 PHE A O 1
ATOM 652 N N . LEU A 1 80 ? 1.152 -7.557 10.299 1.00 97.06 80 LEU A N 1
ATOM 653 C CA . LEU A 1 80 ? 2.440 -7.980 9.762 1.00 97.06 80 LEU A CA 1
ATOM 654 C C . LEU A 1 80 ? 2.255 -8.999 8.632 1.00 97.06 80 LEU A C 1
ATOM 656 O O . LEU A 1 80 ? 2.834 -8.825 7.567 1.00 97.06 80 LEU A O 1
ATOM 660 N N . PHE A 1 81 ? 1.408 -10.013 8.836 1.00 97.31 81 PHE A N 1
ATOM 661 C CA . PHE A 1 81 ? 1.098 -11.013 7.813 1.00 97.31 81 PHE A CA 1
ATOM 662 C C . PHE A 1 81 ? 0.504 -10.385 6.544 1.00 97.31 81 PHE A C 1
ATOM 664 O O . PHE A 1 81 ? 0.975 -10.666 5.449 1.00 97.31 81 PHE A O 1
ATOM 671 N N . ILE A 1 82 ? -0.484 -9.496 6.684 1.00 97.56 82 ILE A N 1
ATOM 672 C CA . ILE A 1 82 ? -1.122 -8.804 5.553 1.00 97.56 82 ILE A CA 1
ATOM 673 C C . ILE A 1 82 ? -0.108 -7.938 4.796 1.00 97.56 82 ILE A C 1
ATOM 675 O O . ILE A 1 82 ? -0.080 -7.942 3.567 1.00 97.56 82 ILE A O 1
ATOM 679 N N . SER A 1 83 ? 0.766 -7.239 5.522 1.00 98.25 83 SER A N 1
ATOM 680 C CA . SER A 1 83 ? 1.796 -6.398 4.903 1.00 98.25 83 SER A CA 1
ATOM 681 C C . SER A 1 83 ? 2.843 -7.239 4.179 1.00 98.25 83 SER A C 1
ATOM 683 O O . SER A 1 83 ? 3.202 -6.920 3.050 1.00 98.25 83 SER A O 1
ATOM 685 N N . ALA A 1 84 ? 3.274 -8.353 4.775 1.00 98.38 84 ALA A N 1
ATOM 686 C CA . ALA A 1 84 ? 4.172 -9.305 4.129 1.00 98.38 84 ALA A CA 1
ATOM 687 C C . ALA A 1 84 ? 3.539 -9.924 2.872 1.00 98.38 84 ALA A C 1
ATOM 689 O O . ALA A 1 84 ? 4.207 -10.032 1.848 1.00 98.38 84 ALA A O 1
ATOM 690 N N . ALA A 1 85 ? 2.247 -10.266 2.918 1.00 98.31 85 ALA A N 1
ATOM 691 C CA . ALA A 1 85 ? 1.513 -10.770 1.762 1.00 98.31 85 ALA A CA 1
ATOM 692 C C . ALA A 1 85 ? 1.413 -9.723 0.641 1.00 98.31 85 ALA A C 1
ATOM 694 O O . ALA A 1 85 ? 1.622 -10.066 -0.518 1.00 98.31 85 ALA A O 1
ATOM 695 N N . SER A 1 86 ? 1.165 -8.450 0.971 1.00 98.06 86 SER A N 1
ATOM 696 C CA . SER A 1 86 ? 1.146 -7.351 -0.008 1.00 98.06 86 SER A CA 1
ATOM 697 C C . SER A 1 86 ? 2.518 -7.129 -0.656 1.00 98.06 86 SER A C 1
ATOM 699 O O . SER A 1 86 ? 2.602 -6.935 -1.865 1.00 98.06 86 SER A O 1
ATOM 701 N N . ILE A 1 87 ? 3.601 -7.200 0.124 1.00 98.31 87 ILE A N 1
ATOM 702 C CA . ILE A 1 87 ? 4.976 -7.095 -0.393 1.00 98.31 87 ILE A CA 1
ATOM 703 C C . ILE A 1 87 ? 5.288 -8.275 -1.315 1.00 98.31 87 ILE A C 1
ATOM 705 O O . ILE A 1 87 ? 5.774 -8.084 -2.428 1.00 98.31 87 ILE A O 1
ATOM 709 N N . PHE A 1 88 ? 4.971 -9.495 -0.876 1.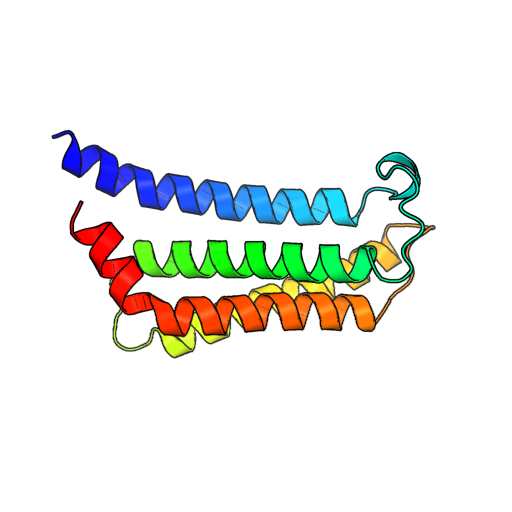00 98.31 88 PHE A N 1
ATOM 710 C CA . PHE A 1 88 ? 5.177 -10.702 -1.669 1.00 98.31 88 PHE A CA 1
ATOM 711 C C . PHE A 1 88 ? 4.384 -10.664 -2.977 1.00 98.31 88 PHE A C 1
ATOM 713 O O . PHE A 1 88 ? 4.931 -10.973 -4.032 1.00 98.31 88 PHE A O 1
ATOM 720 N N . PHE A 1 89 ? 3.125 -10.223 -2.922 1.00 97.75 89 PHE A N 1
ATOM 721 C CA . PHE A 1 89 ? 2.294 -10.002 -4.101 1.00 97.75 89 PHE A CA 1
ATOM 722 C C . PHE A 1 89 ? 2.981 -9.070 -5.104 1.00 97.75 89 PHE A C 1
ATOM 724 O O . PHE A 1 89 ? 3.016 -9.386 -6.290 1.00 97.75 89 PHE A O 1
ATOM 731 N N . GLY A 1 90 ? 3.592 -7.979 -4.633 1.00 96.69 90 GLY A N 1
ATOM 732 C CA . GLY A 1 90 ? 4.310 -7.070 -5.519 1.00 96.69 90 GLY A CA 1
ATOM 733 C C . GLY A 1 90 ? 5.566 -7.651 -6.123 1.00 96.69 90 GLY A C 1
ATOM 734 O O . GLY A 1 90 ? 5.757 -7.527 -7.324 1.00 96.69 90 GLY A O 1
ATOM 735 N N . ILE A 1 91 ? 6.365 -8.374 -5.341 1.00 96.62 91 ILE A N 1
ATOM 736 C CA . ILE A 1 91 ? 7.542 -9.076 -5.866 1.00 96.62 91 ILE A CA 1
ATOM 737 C C . ILE A 1 91 ? 7.135 -10.065 -6.966 1.00 96.62 91 ILE A C 1
ATOM 739 O O . ILE A 1 91 ? 7.751 -10.089 -8.027 1.00 96.62 91 ILE A O 1
ATOM 743 N N . VAL A 1 92 ? 6.080 -10.856 -6.746 1.00 97.19 92 VAL A N 1
ATOM 744 C CA . VAL A 1 92 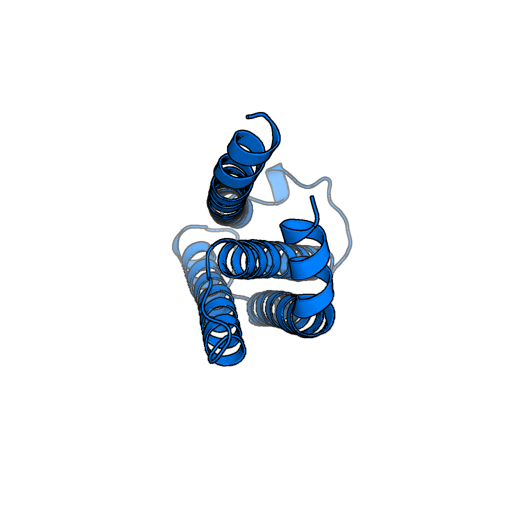? 5.553 -11.776 -7.767 1.00 97.19 92 VAL A CA 1
ATOM 745 C C . VAL A 1 92 ? 5.102 -11.013 -9.011 1.00 97.19 92 VAL A C 1
ATOM 747 O O . VAL A 1 92 ? 5.358 -11.466 -10.125 1.00 97.19 92 VAL A O 1
ATOM 750 N N . LEU A 1 93 ? 4.458 -9.857 -8.843 1.00 95.81 93 LEU A N 1
ATOM 751 C CA . LEU A 1 93 ? 3.983 -9.056 -9.964 1.00 95.81 93 LEU A CA 1
ATOM 752 C C . LEU A 1 93 ? 5.133 -8.479 -10.805 1.00 95.81 93 LEU A C 1
ATOM 754 O O . LEU A 1 93 ? 5.020 -8.512 -12.027 1.00 95.81 93 LEU A O 1
ATOM 758 N N . GLU A 1 94 ? 6.254 -8.078 -10.195 1.00 95.12 94 GLU A N 1
ATOM 759 C CA . GLU A 1 94 ? 7.472 -7.671 -10.923 1.00 95.12 94 GLU A CA 1
ATOM 760 C C . GLU A 1 94 ? 8.008 -8.814 -11.805 1.00 95.12 94 GLU A C 1
ATOM 762 O O . GLU A 1 94 ? 8.328 -8.625 -12.982 1.00 95.12 94 GLU A O 1
ATOM 767 N N . PHE A 1 95 ? 8.046 -10.043 -11.271 1.00 95.38 95 PHE A N 1
ATOM 768 C CA . PHE A 1 95 ? 8.429 -11.223 -12.054 1.00 95.38 95 PHE A CA 1
ATOM 769 C C . PHE A 1 95 ? 7.445 -11.510 -13.194 1.00 95.38 95 PHE A C 1
ATOM 771 O O . PHE A 1 95 ? 7.872 -11.870 -14.291 1.00 95.38 95 PHE A O 1
ATOM 778 N N . LEU A 1 96 ? 6.140 -11.337 -12.964 1.00 94.81 96 LEU A N 1
ATOM 779 C CA . LEU A 1 96 ? 5.123 -11.501 -14.004 1.00 94.81 96 LEU A CA 1
ATOM 780 C C . LEU A 1 96 ? 5.245 -10.435 -15.094 1.00 94.81 96 LEU A C 1
ATOM 782 O O . LEU A 1 96 ? 5.152 -10.771 -16.270 1.00 94.81 96 LEU A O 1
ATOM 786 N N . GLN A 1 97 ? 5.488 -9.173 -14.738 1.00 93.50 97 GLN A N 1
ATOM 787 C CA . GLN A 1 97 ? 5.711 -8.099 -15.708 1.00 93.50 97 GLN A CA 1
ATOM 788 C C . GLN A 1 97 ? 6.917 -8.404 -16.598 1.00 93.50 97 GLN A C 1
ATOM 790 O O . GLN A 1 97 ? 6.821 -8.267 -17.816 1.00 93.50 97 GLN A O 1
ATOM 795 N N . TYR A 1 98 ? 8.018 -8.871 -16.008 1.00 93.62 98 TYR A N 1
ATOM 796 C CA . TYR A 1 98 ? 9.206 -9.273 -16.755 1.00 93.62 98 TYR A CA 1
ATOM 797 C C . TYR A 1 98 ? 8.973 -10.500 -17.647 1.00 93.62 98 TYR A C 1
ATOM 799 O O . TYR A 1 98 ? 9.430 -10.529 -18.784 1.00 93.62 98 TYR A O 1
ATOM 807 N N . GLY A 1 99 ? 8.258 -11.515 -17.154 1.00 94.56 99 GLY A N 1
ATOM 808 C CA . GLY A 1 99 ? 8.026 -12.756 -17.897 1.00 94.56 99 GLY A CA 1
ATOM 809 C C . GLY A 1 99 ? 6.938 -12.670 -18.973 1.00 94.56 99 GLY A C 1
ATOM 810 O O . GLY A 1 99 ? 6.976 -13.435 -19.933 1.00 94.56 99 GLY A O 1
ATOM 811 N N . LEU A 1 100 ? 5.957 -11.774 -18.816 1.00 93.38 100 LEU A N 1
ATOM 812 C CA . LEU A 1 100 ? 4.778 -11.685 -19.690 1.00 93.38 100 LEU A CA 1
ATOM 813 C C . LEU A 1 100 ? 4.781 -10.469 -20.623 1.00 93.38 100 LEU A C 1
ATOM 815 O O . LEU A 1 100 ? 3.914 -10.380 -21.493 1.00 93.38 100 LEU A O 1
ATOM 819 N N . THR A 1 101 ? 5.711 -9.524 -20.462 1.00 90.31 101 THR A N 1
ATOM 820 C CA . THR A 1 101 ? 5.780 -8.325 -21.310 1.00 90.31 101 THR A CA 1
ATOM 821 C C . THR A 1 101 ? 7.161 -8.157 -21.938 1.00 90.31 101 THR A C 1
ATOM 823 O O . THR A 1 101 ? 8.173 -8.517 -21.352 1.00 90.31 101 THR A O 1
ATOM 826 N N . ASN A 1 102 ? 7.206 -7.551 -23.128 1.00 88.56 102 ASN A N 1
ATOM 827 C CA . ASN A 1 102 ? 8.455 -7.312 -23.868 1.00 88.56 102 ASN A CA 1
ATOM 828 C C . ASN A 1 102 ? 9.009 -5.885 -23.674 1.00 88.56 102 ASN A C 1
ATOM 830 O O . ASN A 1 102 ? 9.944 -5.488 -24.364 1.00 88.56 102 ASN A O 1
ATOM 834 N N . TYR A 1 103 ? 8.393 -5.085 -22.796 1.00 85.31 103 TYR A N 1
ATOM 835 C CA . TYR A 1 103 ? 8.730 -3.671 -22.562 1.00 85.31 103 TYR A CA 1
ATOM 836 C C . TYR A 1 103 ? 8.975 -3.327 -21.088 1.00 85.31 103 TYR A C 1
ATOM 838 O O . TYR A 1 103 ? 9.346 -2.190 -20.799 1.00 85.31 103 TYR A O 1
ATOM 846 N N . ARG A 1 104 ? 8.757 -4.262 -20.151 1.00 87.69 104 ARG A N 1
ATOM 847 C CA . ARG A 1 104 ? 9.151 -4.105 -18.744 1.00 87.69 104 ARG A CA 1
ATOM 848 C C . ARG A 1 104 ? 10.423 -4.897 -18.472 1.00 87.69 104 ARG A C 1
ATOM 850 O O . ARG A 1 104 ? 10.614 -5.999 -18.978 1.00 87.69 104 ARG A O 1
ATOM 857 N N . THR A 1 105 ? 11.269 -4.337 -17.625 1.00 87.69 105 THR A N 1
ATOM 858 C CA . THR A 1 105 ? 12.447 -4.996 -17.060 1.00 87.69 105 THR A CA 1
ATOM 859 C C . THR A 1 105 ? 12.246 -5.163 -15.562 1.00 87.69 105 THR A C 1
ATOM 861 O O . THR A 1 105 ? 11.548 -4.353 -14.958 1.00 87.69 105 THR A O 1
ATOM 864 N N . LEU A 1 106 ? 12.874 -6.174 -14.956 1.00 88.44 106 LEU A N 1
ATOM 865 C CA . LEU A 1 106 ? 12.929 -6.266 -13.496 1.00 88.44 106 LEU A CA 1
ATOM 866 C C . LEU A 1 106 ? 13.629 -5.031 -12.925 1.00 88.44 106 LEU A C 1
ATOM 868 O O . LEU A 1 106 ? 14.772 -4.750 -13.290 1.00 88.44 106 LEU A O 1
ATOM 872 N N . ASP A 1 107 ? 12.962 -4.339 -12.006 1.00 89.56 107 ASP A N 1
ATOM 873 C CA . ASP A 1 107 ? 13.514 -3.173 -11.333 1.00 89.56 107 ASP A CA 1
ATOM 874 C C . ASP A 1 107 ? 13.356 -3.297 -9.811 1.00 89.56 107 ASP A C 1
ATOM 876 O O . ASP A 1 107 ? 12.266 -3.281 -9.238 1.00 89.56 107 ASP A O 1
ATOM 880 N N . VAL A 1 108 ? 14.495 -3.402 -9.126 1.00 93.00 108 VAL A N 1
ATOM 881 C CA . VAL A 1 108 ? 14.545 -3.517 -7.663 1.00 93.00 108 VAL A CA 1
ATOM 882 C C . VAL A 1 108 ? 13.946 -2.279 -6.988 1.00 93.00 108 VAL A C 1
ATOM 884 O O . VAL A 1 108 ? 13.378 -2.388 -5.901 1.00 93.00 108 VAL A O 1
ATOM 887 N N . TYR A 1 109 ? 14.019 -1.106 -7.621 1.00 93.69 109 TYR A N 1
ATOM 888 C CA . TYR A 1 109 ? 13.436 0.115 -7.080 1.00 93.69 109 TYR A CA 1
ATOM 889 C C . TYR A 1 109 ? 11.902 0.099 -7.103 1.00 93.69 109 TYR A C 1
ATOM 891 O O . TYR A 1 109 ? 11.306 0.738 -6.236 1.00 93.69 109 TYR A O 1
ATOM 899 N N . ASP A 1 110 ? 11.259 -0.655 -8.004 1.00 93.69 110 ASP A N 1
ATOM 900 C CA . ASP A 1 110 ? 9.801 -0.861 -7.950 1.00 93.69 110 ASP A CA 1
ATOM 901 C C . ASP A 1 110 ? 9.415 -1.746 -6.770 1.00 93.69 110 ASP A C 1
ATOM 903 O O . ASP A 1 110 ? 8.564 -1.372 -5.961 1.00 93.69 110 ASP A O 1
ATOM 907 N N . ALA A 1 111 ? 10.128 -2.857 -6.566 1.00 95.44 111 ALA A N 1
ATOM 908 C CA . ALA A 1 111 ? 9.930 -3.703 -5.391 1.00 95.44 111 ALA A CA 1
ATOM 909 C C . ALA A 1 111 ? 10.152 -2.931 -4.070 1.00 95.44 111 ALA A C 1
ATOM 911 O O . ALA A 1 111 ? 9.410 -3.120 -3.098 1.00 95.44 111 ALA A O 1
ATOM 912 N N . LEU A 1 112 ? 11.136 -2.023 -4.028 1.00 97.19 112 LEU A N 1
ATOM 913 C CA . LEU A 1 112 ? 11.368 -1.137 -2.884 1.00 97.19 112 LEU A CA 1
ATOM 914 C C . LEU A 1 112 ? 10.234 -0.124 -2.697 1.00 97.19 112 LEU A C 1
ATOM 916 O O . LEU A 1 112 ? 9.763 0.043 -1.572 1.00 97.19 112 LEU A O 1
ATOM 920 N N . ALA A 1 113 ? 9.759 0.519 -3.766 1.00 96.81 113 ALA A N 1
ATOM 921 C CA . ALA A 1 113 ? 8.634 1.449 -3.702 1.00 96.81 113 ALA A CA 1
ATOM 922 C C . ALA A 1 113 ? 7.353 0.755 -3.206 1.00 96.81 113 ALA A C 1
ATOM 924 O O . ALA A 1 113 ? 6.701 1.256 -2.284 1.00 96.81 113 ALA A O 1
ATOM 925 N N . ASN A 1 114 ? 7.059 -0.440 -3.730 1.00 97.62 114 ASN A N 1
ATOM 926 C CA . ASN A 1 114 ? 5.963 -1.303 -3.286 1.00 97.62 114 ASN A CA 1
ATOM 927 C C . ASN A 1 114 ? 6.072 -1.587 -1.775 1.00 97.62 114 ASN A C 1
ATOM 929 O O . ASN A 1 114 ? 5.113 -1.441 -1.011 1.00 97.62 114 ASN A O 1
ATOM 933 N N . THR A 1 115 ? 7.279 -1.939 -1.325 1.00 98.25 115 THR A N 1
ATOM 934 C CA . THR A 1 115 ? 7.566 -2.248 0.081 1.00 98.25 115 THR A CA 1
ATOM 935 C C . THR A 1 115 ? 7.374 -1.041 0.991 1.00 98.25 115 THR A C 1
ATOM 937 O O . THR A 1 115 ? 6.708 -1.147 2.022 1.00 98.25 115 THR A O 1
ATOM 940 N N . ILE A 1 116 ? 7.905 0.122 0.610 1.00 98.44 116 ILE A N 1
ATOM 941 C CA . ILE A 1 116 ? 7.761 1.364 1.376 1.00 98.44 116 ILE A CA 1
ATOM 942 C C . ILE A 1 116 ? 6.284 1.752 1.481 1.00 98.44 116 ILE A C 1
ATOM 944 O O . ILE A 1 116 ? 5.817 2.055 2.579 1.00 98.44 116 ILE A O 1
ATOM 948 N N . GLY A 1 117 ? 5.530 1.678 0.381 1.00 98.38 117 GLY A N 1
ATOM 949 C CA . GLY A 1 117 ? 4.089 1.937 0.379 1.00 98.38 117 GLY A CA 1
ATOM 950 C C . GLY A 1 117 ? 3.342 1.044 1.371 1.00 98.38 117 GLY A C 1
ATOM 951 O O . GLY A 1 117 ? 2.602 1.537 2.229 1.00 98.38 117 GLY A O 1
ATOM 952 N N . ALA A 1 118 ? 3.597 -0.266 1.328 1.00 98.56 118 ALA A N 1
ATOM 953 C CA . ALA A 1 118 ? 2.988 -1.217 2.252 1.00 98.56 118 ALA A CA 1
ATOM 954 C C . ALA A 1 118 ? 3.356 -0.925 3.721 1.00 98.56 118 ALA A C 1
ATOM 956 O O . ALA A 1 118 ? 2.474 -0.913 4.585 1.00 98.56 118 ALA A O 1
ATOM 957 N N . LEU A 1 119 ? 4.627 -0.641 4.022 1.00 98.38 119 LEU A N 1
ATOM 958 C CA . LEU A 1 119 ? 5.077 -0.326 5.383 1.00 98.38 119 LEU A CA 1
ATOM 959 C C . LEU A 1 119 ? 4.489 0.991 5.909 1.00 98.38 119 LEU A C 1
ATOM 961 O O . LEU A 1 119 ? 4.089 1.059 7.072 1.00 98.38 119 LEU A O 1
ATOM 965 N N . LEU A 1 120 ? 4.367 2.018 5.066 1.00 98.50 120 LEU A N 1
ATOM 966 C CA . LEU A 1 120 ? 3.701 3.268 5.437 1.00 98.50 120 LEU A CA 1
ATOM 967 C C . LEU A 1 120 ? 2.234 3.023 5.806 1.00 98.50 120 LEU A C 1
ATOM 969 O O . LEU A 1 120 ? 1.774 3.499 6.845 1.00 98.50 120 LEU A O 1
ATOM 973 N N . ALA A 1 121 ? 1.511 2.225 5.015 1.00 98.12 121 ALA A N 1
ATOM 974 C CA . ALA A 1 121 ? 0.130 1.856 5.321 1.00 98.12 121 ALA A CA 1
ATOM 975 C C . ALA A 1 121 ? 0.023 1.076 6.639 1.00 98.12 121 ALA A C 1
ATOM 977 O O . ALA A 1 121 ? -0.878 1.341 7.438 1.00 98.12 121 ALA A O 1
ATOM 978 N N . PHE A 1 122 ? 0.966 0.165 6.904 1.00 98.06 122 PHE A N 1
ATOM 979 C CA . PHE A 1 122 ? 1.057 -0.548 8.177 1.00 98.06 122 PHE A CA 1
ATOM 980 C C . PHE A 1 122 ? 1.196 0.421 9.353 1.00 98.06 122 PHE A C 1
ATOM 982 O O . PHE A 1 122 ? 0.423 0.326 10.305 1.00 98.06 122 PHE A O 1
ATOM 989 N N . VAL A 1 123 ? 2.144 1.364 9.290 1.00 97.88 123 VAL A N 1
ATOM 990 C CA . VAL A 1 123 ? 2.396 2.326 10.376 1.00 97.88 123 VAL A CA 1
ATOM 991 C C . VAL A 1 123 ? 1.167 3.199 10.615 1.00 97.88 123 VAL A C 1
ATOM 993 O O . VAL A 1 123 ? 0.687 3.281 11.748 1.00 97.88 123 VAL A O 1
ATOM 996 N N . VAL A 1 124 ? 0.605 3.783 9.552 1.00 96.75 124 VAL A N 1
ATOM 997 C CA . VAL A 1 124 ? -0.596 4.631 9.624 1.00 96.75 124 VAL A CA 1
ATOM 998 C C . VAL A 1 124 ? -1.763 3.868 10.250 1.00 96.75 124 VAL A C 1
ATOM 1000 O O . VAL A 1 124 ? -2.370 4.335 11.218 1.00 96.75 124 VAL A O 1
ATOM 1003 N N . MET A 1 125 ? -2.058 2.663 9.757 1.00 94.56 125 MET A N 1
ATOM 1004 C CA . MET A 1 125 ? -3.151 1.853 10.293 1.00 94.56 125 MET A CA 1
ATOM 1005 C C . MET A 1 125 ? -2.891 1.412 11.718 1.00 94.56 125 MET A C 1
ATOM 1007 O O . MET A 1 125 ? -3.813 1.408 12.530 1.00 94.56 125 MET A O 1
ATOM 1011 N N . PHE A 1 126 ? -1.656 1.044 12.051 1.00 94.31 126 PHE A N 1
ATOM 1012 C CA . PHE A 1 126 ? -1.320 0.641 13.403 1.00 94.31 126 PHE A CA 1
ATOM 1013 C C . PHE A 1 126 ? -1.533 1.798 14.380 1.00 94.31 126 PHE A C 1
ATOM 1015 O O . PHE A 1 126 ? -2.160 1.587 15.417 1.00 94.31 126 PHE A O 1
ATOM 1022 N N . MET A 1 127 ? -1.114 3.020 14.046 1.00 94.56 127 MET A N 1
ATOM 1023 C CA . MET A 1 127 ? -1.337 4.206 14.882 1.00 94.56 127 MET A CA 1
ATOM 1024 C C . MET A 1 127 ? -2.826 4.546 15.033 1.00 94.56 127 MET A C 1
ATOM 1026 O O . MET A 1 127 ? -3.284 4.843 16.134 1.00 94.56 127 MET A O 1
ATOM 1030 N N . LEU A 1 128 ? -3.603 4.455 13.951 1.00 93.19 128 LEU A N 1
ATOM 1031 C CA . LEU A 1 128 ? -5.002 4.895 13.926 1.00 93.19 128 LEU A CA 1
ATOM 1032 C C . LEU A 1 128 ? -6.023 3.796 14.269 1.00 93.19 128 LEU A C 1
ATOM 1034 O O . LEU A 1 128 ? -7.216 4.085 14.377 1.00 93.19 128 LEU A O 1
ATOM 1038 N N . ARG A 1 129 ? -5.590 2.547 14.489 1.00 90.00 129 ARG A N 1
ATOM 1039 C CA . ARG A 1 129 ? -6.474 1.371 14.646 1.00 90.00 129 ARG A CA 1
ATOM 1040 C C . ARG A 1 129 ? -7.571 1.516 15.704 1.00 90.00 129 ARG A C 1
ATOM 1042 O O . ARG A 1 129 ? -8.651 0.964 15.518 1.00 90.00 129 ARG A O 1
ATOM 1049 N N . ILE A 1 130 ? -7.297 2.209 16.813 1.00 87.94 130 ILE A N 1
ATOM 1050 C CA . ILE A 1 130 ? -8.262 2.389 17.912 1.00 87.94 130 ILE A CA 1
ATOM 1051 C C . ILE A 1 130 ? -9.359 3.360 17.467 1.00 87.94 130 ILE A C 1
ATOM 1053 O O . ILE A 1 130 ? -10.526 2.979 17.419 1.00 87.94 130 ILE A O 1
ATOM 1057 N N . LYS A 1 131 ? -8.964 4.555 17.013 1.00 87.56 131 LYS A N 1
ATOM 1058 C CA . LYS A 1 131 ? -9.876 5.597 16.523 1.00 87.56 131 LYS A CA 1
ATOM 1059 C C . LYS A 1 131 ? -10.711 5.131 15.328 1.00 87.56 131 LYS A C 1
ATOM 1061 O O . LYS A 1 131 ? -11.904 5.403 15.262 1.00 87.56 131 LYS A O 1
ATOM 1066 N N . ILE A 1 132 ? -10.105 4.394 14.393 1.00 84.38 132 ILE A N 1
ATOM 1067 C CA . ILE A 1 132 ? -10.815 3.835 13.233 1.00 84.38 132 ILE A CA 1
ATOM 1068 C C . ILE A 1 132 ? -11.879 2.826 13.687 1.00 84.38 132 ILE A C 1
ATOM 1070 O O . ILE A 1 132 ? -13.008 2.880 13.210 1.00 84.38 132 ILE A O 1
ATOM 1074 N N . ARG A 1 133 ? -11.565 1.936 14.639 1.00 78.62 133 ARG A N 1
ATOM 1075 C CA . ARG A 1 133 ? -12.565 1.004 15.186 1.00 78.62 133 ARG A CA 1
ATOM 1076 C C . ARG A 1 133 ? -13.697 1.730 15.904 1.00 78.62 133 ARG A C 1
ATOM 1078 O O . ARG A 1 133 ? -14.844 1.344 15.726 1.00 78.62 133 ARG A O 1
ATOM 1085 N N . GLU A 1 134 ? -13.393 2.760 16.686 1.00 81.44 134 GLU A N 1
ATOM 1086 C CA . GLU A 1 134 ? -14.411 3.571 17.362 1.00 81.44 134 GLU A CA 1
ATOM 1087 C C . GLU A 1 134 ? -15.347 4.239 16.354 1.00 81.44 134 GLU A C 1
ATOM 1089 O O . GLU A 1 134 ? -16.557 4.103 16.483 1.00 81.44 134 GLU A O 1
ATOM 1094 N N . LEU A 1 135 ? -14.819 4.867 15.300 1.00 78.12 135 LEU A N 1
ATOM 1095 C CA . LEU A 1 135 ? -15.627 5.493 14.245 1.00 78.12 135 LEU A CA 1
ATOM 1096 C C . LEU A 1 135 ? -16.537 4.496 13.513 1.00 78.12 135 LEU A C 1
ATOM 1098 O O . LEU A 1 135 ? -17.635 4.856 13.091 1.00 78.12 135 LEU A O 1
ATOM 1102 N N . ILE A 1 136 ? -16.085 3.252 13.359 1.00 70.75 136 ILE A N 1
ATOM 1103 C CA . ILE A 1 136 ? -16.833 2.204 12.655 1.00 70.75 136 ILE A CA 1
ATOM 1104 C C . ILE A 1 136 ? -17.887 1.559 13.561 1.00 70.75 136 ILE A C 1
ATOM 1106 O O . ILE A 1 136 ? -18.946 1.191 13.071 1.00 70.75 136 ILE A O 1
ATOM 1110 N N . LEU A 1 137 ? -17.617 1.423 14.864 1.00 65.94 137 LEU A N 1
ATOM 1111 C CA . LEU A 1 137 ? -18.526 0.789 15.830 1.00 65.94 137 LEU A CA 1
ATOM 1112 C C . LEU A 1 137 ? -19.496 1.768 16.513 1.00 65.94 137 LEU A C 1
ATOM 1114 O O . LEU A 1 137 ? -20.476 1.320 17.100 1.00 65.94 137 LEU A O 1
ATOM 1118 N N . SER A 1 138 ? -19.217 3.075 16.482 1.00 61.38 138 SER A N 1
ATOM 1119 C CA . SER A 1 138 ? -20.076 4.121 17.068 1.00 61.38 138 SER A CA 1
ATOM 1120 C C . SER A 1 138 ? -21.161 4.647 16.118 1.00 61.38 138 SER A C 1
ATOM 1122 O O . SER A 1 138 ? -21.999 5.438 16.547 1.00 61.38 138 SER A O 1
ATOM 1124 N N . ASN A 1 139 ? -21.170 4.193 14.859 1.00 51.47 139 ASN A N 1
ATOM 1125 C CA . ASN A 1 139 ? -22.189 4.493 13.845 1.00 51.47 139 ASN A CA 1
ATOM 1126 C C . ASN A 1 139 ? -23.064 3.275 13.528 1.00 51.47 139 ASN A C 1
ATOM 1128 O O . ASN A 1 139 ? -24.150 3.496 12.944 1.00 51.47 139 ASN A O 1
#

Radius of gyration: 17.01 Å; chains: 1; bounding box: 48×26×45 Å

Sequence (139 aa):
MRQLIKNLLAPKTILVLAITYSLAIVVLSLVNPNQIVLKLEFNYADKLLHLIAYFGLNLLWLITFLINSNNRKNIFKYFLFISAASIFFGIVLEFLQYGLTNYRTLDVYDALANTIGALLAFVVMFMLRIKIRELILSN

pLDDT: mean 86.92, std 13.33, range [51.41, 98.62]